Protein AF-A0A0V8S022-F1 (afdb_monomer_lite)

Foldseek 3Di:
DPPPDDPQRLLLVLLVVLLVVCVVAWAADPNWIWGQDPVVRDTDTDDLLPPVLVVSLVVLVVQLVVCVVVPVVVSNVSSVVSNDSVCCSPRRVVSNNVVRHVD

Secondary structure (DSSP, 8-state):
------HHHHHHHHHHHHHHHTTTTEEEETTEEEEEETTTTEEEEE-IIIIIHHHHHHHHHHHHHHHHHTT-HHHHHHHHGGGSHHHIIIIIHHHHHHHHHH-

Radius of gyration: 14.14 Å; chains: 1; bounding box: 33×25×49 Å

Organism: NCBI:txid1660

Structure (mmCIF, N/CA/C/O backbone):
data_AF-A0A0V8S022-F1
#
_entry.id   AF-A0A0V8S022-F1
#
loop_
_atom_site.group_PDB
_atom_site.id
_atom_site.type_symbol
_atom_site.label_atom_id
_atom_site.label_alt_id
_atom_site.label_comp_id
_atom_site.label_asym_id
_atom_site.label_entity_id
_atom_site.label_seq_id
_atom_site.pdbx_PDB_ins_code
_atom_site.Cartn_x
_atom_site.Cartn_y
_atom_site.Cartn_z
_atom_site.occupancy
_atom_site.B_iso_or_equiv
_atom_site.auth_seq_id
_atom_site.auth_comp_id
_atom_site.auth_asym_id
_atom_site.auth_atom_id
_atom_site.pdbx_PDB_model_num
ATOM 1 N N . MET A 1 1 ? -11.486 -8.827 26.468 1.00 37.84 1 MET A N 1
ATOM 2 C CA . MET A 1 1 ? -10.035 -8.868 26.202 1.00 37.84 1 MET A CA 1
ATOM 3 C C . MET A 1 1 ? -9.838 -8.319 24.809 1.00 37.84 1 MET A C 1
ATOM 5 O O . MET A 1 1 ? -10.253 -8.954 23.854 1.00 37.84 1 MET A O 1
ATOM 9 N N . THR A 1 2 ? -9.362 -7.084 24.706 1.00 48.06 2 THR A N 1
ATOM 10 C CA . THR A 1 2 ? -9.076 -6.441 23.423 1.00 48.06 2 THR A CA 1
ATOM 11 C C . THR A 1 2 ? -7.791 -7.073 22.910 1.00 48.06 2 THR A C 1
ATOM 13 O O . THR A 1 2 ? -6.729 -6.800 23.472 1.00 48.06 2 THR A O 1
ATOM 16 N N . ASP A 1 3 ? -7.885 -7.975 21.931 1.00 52.59 3 ASP A N 1
ATOM 17 C CA . ASP A 1 3 ? -6.711 -8.598 21.313 1.00 52.59 3 ASP A CA 1
ATOM 18 C C . ASP A 1 3 ? -5.873 -7.494 20.673 1.00 52.59 3 ASP A C 1
ATOM 20 O O . ASP A 1 3 ? -6.143 -6.983 19.584 1.00 52.59 3 ASP A O 1
ATOM 24 N N . THR A 1 4 ? -4.890 -7.023 21.430 1.00 67.31 4 THR A N 1
ATOM 25 C CA . THR A 1 4 ? -4.047 -5.925 21.001 1.00 67.31 4 THR A CA 1
ATOM 26 C C . THR A 1 4 ? -2.959 -6.564 20.167 1.00 67.31 4 THR A C 1
ATOM 28 O O . THR A 1 4 ? -1.917 -6.926 20.705 1.00 67.31 4 THR A O 1
ATOM 31 N N . LEU A 1 5 ? -3.222 -6.732 18.863 1.00 78.69 5 LEU A N 1
ATOM 32 C CA . LEU A 1 5 ? -2.213 -7.215 17.918 1.00 78.69 5 LEU A CA 1
ATOM 33 C C . LEU A 1 5 ? -0.899 -6.487 18.193 1.00 78.69 5 LEU A C 1
ATOM 35 O O . LEU A 1 5 ? -0.868 -5.245 18.225 1.00 78.69 5 LEU A O 1
ATOM 39 N N . THR A 1 6 ? 0.173 -7.250 18.376 1.00 88.56 6 THR A N 1
ATOM 40 C CA . THR A 1 6 ? 1.520 -6.704 18.478 1.00 88.56 6 THR A CA 1
ATOM 41 C C . THR A 1 6 ? 1.842 -5.923 17.207 1.00 88.56 6 THR A C 1
ATOM 43 O O . THR A 1 6 ? 1.293 -6.167 16.130 1.00 88.56 6 THR A O 1
ATOM 46 N N . LEU A 1 7 ? 2.776 -4.975 17.295 1.00 86.75 7 LEU A N 1
ATOM 47 C CA . LEU A 1 7 ? 3.198 -4.195 16.129 1.00 86.75 7 LEU A CA 1
ATOM 48 C C . LEU A 1 7 ? 3.642 -5.091 14.959 1.00 86.75 7 LEU A C 1
ATOM 50 O O . LEU A 1 7 ? 3.371 -4.785 13.802 1.00 86.75 7 LEU A O 1
ATOM 54 N N . LYS A 1 8 ? 4.284 -6.221 15.270 1.00 90.00 8 LYS A N 1
ATOM 55 C CA . LYS A 1 8 ? 4.715 -7.199 14.274 1.00 90.00 8 LYS A CA 1
ATOM 56 C C . LYS A 1 8 ? 3.526 -7.841 13.555 1.00 90.00 8 LYS A C 1
ATOM 58 O O . LYS A 1 8 ? 3.550 -7.899 12.330 1.00 90.00 8 LYS A O 1
ATOM 63 N N . GLU A 1 9 ? 2.511 -8.286 14.292 1.00 92.06 9 GLU A N 1
ATOM 64 C CA . GLU A 1 9 ? 1.313 -8.911 13.714 1.00 92.06 9 GLU A CA 1
ATOM 65 C C . GLU A 1 9 ? 0.504 -7.909 12.882 1.00 92.06 9 GLU A C 1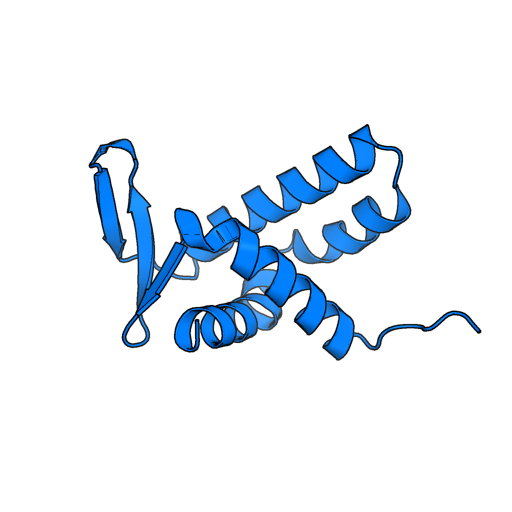
ATOM 67 O O . GLU A 1 9 ? 0.020 -8.249 11.805 1.00 92.06 9 GLU A O 1
ATOM 72 N N . ARG A 1 10 ? 0.433 -6.643 13.317 1.00 90.75 10 ARG A N 1
ATOM 73 C CA . ARG A 1 10 ? -0.189 -5.564 12.529 1.00 90.75 10 ARG A CA 1
ATOM 74 C C . ARG A 1 10 ? 0.535 -5.326 11.208 1.00 90.75 10 ARG A C 1
ATOM 76 O O . ARG A 1 10 ? -0.120 -5.225 10.175 1.00 90.75 10 ARG A O 1
ATOM 83 N N . ASP A 1 11 ? 1.866 -5.249 11.230 1.00 93.19 11 ASP A N 1
ATOM 84 C CA . ASP A 1 11 ? 2.663 -5.082 10.010 1.00 93.19 11 ASP A CA 1
ATOM 85 C C . ASP A 1 11 ? 2.481 -6.279 9.053 1.00 93.19 11 ASP A C 1
ATOM 87 O O . ASP A 1 11 ? 2.483 -6.113 7.833 1.00 93.19 11 ASP A O 1
ATOM 91 N N . GLU A 1 12 ? 2.360 -7.499 9.587 1.00 93.81 12 GLU A N 1
ATOM 92 C CA . GLU A 1 12 ? 2.146 -8.721 8.799 1.00 93.81 12 GLU A CA 1
ATOM 93 C C . GLU A 1 12 ? 0.751 -8.763 8.166 1.00 93.81 12 GLU A C 1
ATOM 95 O O . GLU A 1 12 ? 0.630 -9.054 6.970 1.00 93.81 12 GLU A O 1
ATOM 100 N N . ALA A 1 13 ? -0.285 -8.398 8.923 1.00 94.06 13 ALA A N 1
ATOM 101 C CA . ALA A 1 13 ? -1.644 -8.264 8.410 1.00 94.06 13 ALA A CA 1
ATOM 102 C C . ALA A 1 13 ? -1.726 -7.180 7.322 1.00 94.06 13 ALA A C 1
ATOM 104 O O . ALA A 1 13 ? -2.219 -7.439 6.223 1.00 94.06 13 ALA A O 1
ATOM 105 N N . ALA A 1 14 ? -1.156 -5.998 7.579 1.00 94.50 14 ALA A N 1
ATOM 106 C CA . ALA A 1 14 ? -1.127 -4.895 6.620 1.00 94.50 14 ALA A CA 1
ATOM 107 C C . ALA A 1 14 ? -0.392 -5.279 5.327 1.00 94.50 14 ALA A C 1
ATOM 109 O O . ALA A 1 14 ? -0.898 -5.050 4.228 1.00 94.50 14 ALA A O 1
ATOM 110 N N . ALA A 1 15 ? 0.776 -5.923 5.439 1.00 95.50 15 ALA A N 1
ATOM 111 C CA . ALA A 1 15 ? 1.521 -6.399 4.278 1.00 95.50 15 ALA A CA 1
ATOM 112 C C . ALA A 1 15 ? 0.741 -7.443 3.465 1.00 95.50 15 ALA A C 1
ATOM 114 O O . ALA A 1 15 ? 0.847 -7.451 2.241 1.00 95.50 15 ALA A O 1
ATOM 115 N N . SER A 1 16 ? -0.044 -8.300 4.122 1.00 95.62 16 SER A N 1
ATOM 116 C CA . SER A 1 16 ? -0.879 -9.308 3.455 1.00 95.62 16 SER A CA 1
ATOM 117 C C . SER A 1 16 ? -2.019 -8.675 2.662 1.00 95.62 16 SER A C 1
ATOM 119 O O . SER A 1 16 ? -2.198 -9.007 1.490 1.00 95.62 16 SER A O 1
ATOM 121 N N . ILE A 1 17 ? -2.726 -7.711 3.259 1.00 95.62 17 ILE A N 1
ATOM 122 C CA . ILE A 1 17 ? -3.790 -6.950 2.586 1.00 95.62 17 ILE A CA 1
ATOM 123 C C . ILE A 1 17 ? -3.224 -6.217 1.366 1.00 95.62 17 ILE A C 1
ATOM 125 O O . ILE A 1 17 ? -3.726 -6.376 0.252 1.00 95.62 17 ILE A O 1
ATOM 129 N N . LEU A 1 18 ? -2.130 -5.473 1.553 1.00 96.12 18 LEU A N 1
ATOM 130 C CA . LEU A 1 18 ? -1.495 -4.714 0.477 1.00 96.12 18 LEU A CA 1
ATOM 131 C C . LEU A 1 18 ? -0.965 -5.625 -0.632 1.00 96.12 18 LEU A C 1
ATOM 133 O O . LEU A 1 18 ? -1.171 -5.337 -1.803 1.00 96.12 18 LEU A O 1
ATOM 137 N N . ALA A 1 19 ? -0.326 -6.751 -0.303 1.00 94.94 19 ALA A N 1
ATOM 138 C CA . ALA A 1 19 ? 0.158 -7.690 -1.314 1.00 94.94 19 ALA A CA 1
ATOM 139 C C . ALA A 1 19 ? -0.977 -8.278 -2.169 1.00 94.94 19 ALA A C 1
ATOM 141 O O . ALA A 1 19 ? -0.770 -8.532 -3.354 1.00 94.94 19 ALA A O 1
ATOM 142 N N . GLY A 1 20 ? -2.161 -8.489 -1.584 1.00 94.12 20 GLY A N 1
ATOM 143 C CA . GLY A 1 20 ? -3.349 -8.917 -2.320 1.00 94.12 20 GLY A CA 1
ATOM 144 C C . GLY A 1 20 ? -3.799 -7.872 -3.338 1.00 94.12 20 GLY A C 1
ATOM 145 O O . GLY A 1 20 ? -3.958 -8.193 -4.514 1.00 94.12 20 GLY A O 1
ATOM 146 N N . ARG A 1 21 ? -3.935 -6.615 -2.904 1.00 94.00 21 ARG A N 1
ATOM 147 C CA . ARG A 1 21 ? -4.387 -5.513 -3.767 1.00 94.00 21 ARG A CA 1
ATOM 148 C C . ARG A 1 21 ? -3.383 -5.145 -4.853 1.00 94.00 21 ARG A C 1
ATOM 150 O O . ARG A 1 21 ? -3.747 -4.954 -6.004 1.00 94.00 21 ARG A O 1
ATOM 157 N N . LEU A 1 22 ? -2.100 -5.143 -4.507 1.00 93.50 22 LEU A N 1
ATOM 158 C CA . LEU A 1 22 ? -1.025 -4.757 -5.414 1.00 93.50 22 LEU A CA 1
ATOM 159 C C . LEU A 1 22 ? -0.695 -5.824 -6.464 1.00 93.50 22 LEU A C 1
ATOM 161 O O . LEU A 1 22 ? 0.095 -5.543 -7.355 1.00 93.50 22 LEU A O 1
ATOM 165 N N . ARG A 1 23 ? -1.246 -7.042 -6.391 1.00 87.88 23 ARG A N 1
ATOM 166 C CA . ARG A 1 23 ? -0.851 -8.159 -7.270 1.00 87.88 23 ARG A CA 1
ATOM 167 C C . ARG A 1 23 ? -1.076 -7.876 -8.766 1.00 87.88 23 ARG A C 1
ATOM 169 O O . ARG A 1 23 ? -0.360 -8.447 -9.587 1.00 87.88 23 ARG A O 1
ATOM 176 N N . GLY A 1 24 ? -2.039 -7.017 -9.108 1.00 87.94 24 GLY A N 1
ATOM 177 C CA . GLY A 1 24 ? -2.295 -6.578 -10.486 1.00 87.94 24 GLY A CA 1
ATOM 178 C C . GLY A 1 24 ? -1.266 -5.573 -11.008 1.00 87.94 24 GLY A C 1
ATOM 179 O O . GLY A 1 24 ? -0.837 -5.678 -12.152 1.00 87.94 24 GLY A O 1
ATOM 180 N N . ASP A 1 25 ? -0.787 -4.681 -10.138 1.00 91.44 25 ASP A N 1
ATOM 181 C CA . ASP A 1 25 ? -0.006 -3.505 -10.548 1.00 91.44 25 ASP A CA 1
ATOM 182 C C . ASP A 1 25 ? 1.465 -3.581 -10.144 1.00 91.44 25 ASP A C 1
ATOM 184 O O . ASP A 1 25 ? 2.305 -2.820 -10.622 1.00 91.44 25 ASP A O 1
ATOM 188 N N . VAL A 1 26 ? 1.798 -4.480 -9.222 1.00 92.94 26 VAL A N 1
ATOM 189 C CA . VAL A 1 26 ? 3.122 -4.624 -8.629 1.00 92.94 26 VAL A CA 1
ATOM 190 C C . VAL A 1 26 ? 3.510 -6.090 -8.597 1.00 92.94 26 VAL A C 1
ATOM 192 O O . VAL A 1 26 ? 2.812 -6.952 -8.063 1.00 92.94 26 VAL A O 1
ATOM 195 N N . ARG A 1 27 ? 4.709 -6.374 -9.097 1.00 93.38 27 ARG A N 1
ATOM 196 C CA . ARG A 1 27 ? 5.281 -7.716 -9.110 1.00 93.38 27 ARG A CA 1
ATOM 197 C C . ARG A 1 27 ? 6.677 -7.720 -8.514 1.00 93.38 27 ARG A C 1
ATOM 199 O O . ARG A 1 27 ? 7.472 -6.809 -8.734 1.00 93.38 27 ARG A O 1
ATOM 206 N N . PHE A 1 28 ? 7.017 -8.799 -7.816 1.00 92.81 28 PHE A N 1
ATOM 207 C CA . PHE A 1 28 ? 8.371 -9.043 -7.332 1.00 92.81 28 PHE A CA 1
ATOM 208 C C . PHE A 1 28 ? 8.921 -10.353 -7.908 1.00 92.81 28 PHE A C 1
ATOM 210 O O . PHE A 1 28 ? 8.449 -11.434 -7.574 1.00 92.81 28 PHE A O 1
ATOM 217 N N . LYS A 1 29 ? 9.929 -10.278 -8.785 1.00 90.38 29 LYS A N 1
ATOM 218 C CA . LYS A 1 29 ? 10.515 -11.446 -9.470 1.00 90.38 29 LYS A CA 1
ATOM 219 C C . LYS A 1 29 ? 12.036 -11.383 -9.443 1.00 90.38 29 LYS A C 1
ATOM 221 O O . LYS A 1 29 ? 12.621 -10.350 -9.750 1.00 90.38 29 LYS A O 1
ATOM 226 N N . GLY A 1 30 ? 12.696 -12.490 -9.090 1.00 87.62 30 GLY A N 1
ATOM 227 C CA . GLY A 1 30 ? 14.162 -12.586 -9.153 1.00 87.62 30 GLY A CA 1
ATOM 228 C C . GLY A 1 30 ? 14.888 -11.504 -8.342 1.00 87.62 30 GLY A C 1
ATOM 229 O O . GLY A 1 30 ? 15.933 -11.019 -8.761 1.00 87.62 30 GLY A O 1
ATOM 230 N N . ARG A 1 31 ? 14.310 -11.097 -7.200 1.00 88.88 31 ARG A N 1
ATOM 231 C CA . ARG A 1 31 ? 14.771 -9.989 -6.336 1.00 88.88 31 ARG A CA 1
ATOM 232 C C . ARG A 1 31 ? 14.595 -8.578 -6.916 1.00 88.88 31 ARG A C 1
ATOM 234 O O . ARG A 1 31 ? 15.187 -7.631 -6.406 1.00 88.88 31 ARG A O 1
ATOM 241 N N . ARG A 1 32 ? 13.797 -8.423 -7.972 1.00 92.75 32 ARG A N 1
ATOM 242 C CA . ARG A 1 32 ? 13.514 -7.138 -8.617 1.00 92.75 32 ARG A CA 1
ATOM 243 C C . ARG A 1 32 ? 12.029 -6.826 -8.542 1.00 92.75 32 ARG A C 1
ATOM 245 O O . ARG A 1 32 ? 11.195 -7.720 -8.672 1.00 92.75 32 ARG A O 1
ATOM 252 N N . TRP A 1 33 ? 11.732 -5.550 -8.349 1.00 94.44 33 TRP A N 1
ATOM 253 C CA . TRP A 1 33 ? 10.380 -5.025 -8.408 1.00 94.44 33 TRP A CA 1
ATOM 254 C C . TRP A 1 33 ? 10.035 -4.600 -9.824 1.00 94.44 33 TRP A C 1
ATOM 256 O O . TRP A 1 33 ? 10.886 -4.085 -10.556 1.00 94.44 33 TRP A O 1
ATOM 266 N N . TYR A 1 34 ? 8.776 -4.802 -10.170 1.00 94.50 34 TYR A N 1
ATOM 267 C CA . TYR A 1 34 ? 8.183 -4.373 -11.415 1.00 94.50 34 TYR A CA 1
ATOM 268 C C . TYR A 1 34 ? 6.846 -3.707 -11.120 1.00 94.50 34 TYR A C 1
ATOM 270 O O . TYR A 1 34 ? 6.127 -4.156 -10.227 1.00 94.50 34 TYR A O 1
ATOM 278 N N . LEU A 1 35 ? 6.540 -2.655 -11.865 1.00 94.75 35 LEU A N 1
ATOM 279 C CA . LEU A 1 35 ? 5.229 -2.028 -11.892 1.00 94.75 35 LEU A CA 1
ATOM 280 C C . LEU A 1 35 ? 4.592 -2.290 -13.248 1.00 94.75 35 LEU A C 1
ATOM 282 O O . LEU A 1 35 ? 5.292 -2.358 -14.261 1.00 94.75 35 LEU A O 1
ATOM 286 N N . TRP A 1 36 ? 3.286 -2.477 -13.251 1.00 94.19 36 TRP A N 1
ATOM 287 C CA . TRP A 1 36 ? 2.516 -2.518 -14.473 1.00 94.19 36 TRP A CA 1
ATOM 288 C C . TRP A 1 36 ? 2.421 -1.102 -15.048 1.00 94.19 36 TRP A C 1
ATOM 290 O O . TRP A 1 36 ? 2.134 -0.150 -14.324 1.00 94.19 36 TRP A O 1
ATOM 300 N N . ASN A 1 37 ? 2.742 -0.954 -16.331 1.00 91.44 37 ASN A N 1
ATOM 301 C CA . ASN A 1 37 ? 2.569 0.283 -17.078 1.00 91.44 37 ASN A CA 1
ATOM 302 C C . ASN A 1 37 ? 1.367 0.099 -18.008 1.00 91.44 37 ASN A C 1
ATOM 304 O O . ASN A 1 37 ? 1.484 -0.578 -19.030 1.00 91.44 37 ASN A O 1
ATOM 308 N N . ASP A 1 38 ? 0.234 0.708 -17.657 1.00 89.94 38 ASP A N 1
ATOM 309 C CA . ASP A 1 38 ? -0.997 0.629 -18.450 1.00 89.94 38 ASP A CA 1
ATOM 310 C C . ASP A 1 38 ? -0.856 1.259 -19.838 1.00 89.94 38 ASP A C 1
ATOM 312 O O . ASP A 1 38 ? -1.413 0.746 -20.806 1.00 89.94 38 ASP A O 1
ATOM 316 N N . ALA A 1 39 ? -0.071 2.334 -19.967 1.00 91.88 39 ALA A N 1
ATOM 317 C CA . ALA A 1 39 ? 0.125 3.020 -21.244 1.00 91.88 39 ALA A CA 1
ATOM 318 C C . ALA A 1 39 ? 0.883 2.149 -22.257 1.00 91.88 39 ALA A C 1
ATOM 320 O O . ALA A 1 39 ? 0.654 2.246 -23.460 1.00 91.88 39 ALA A O 1
ATOM 321 N N . GLU A 1 40 ? 1.777 1.290 -21.768 1.00 92.00 40 GLU A N 1
ATOM 322 C CA . GLU A 1 40 ? 2.615 0.423 -22.600 1.00 92.00 40 GLU A CA 1
ATOM 323 C C . GLU A 1 40 ? 2.227 -1.061 -22.517 1.00 92.00 40 GLU A C 1
ATOM 325 O O . GLU A 1 40 ? 2.882 -1.906 -23.131 1.00 92.00 40 GLU A O 1
ATOM 330 N N . ASN A 1 41 ? 1.169 -1.383 -21.763 1.00 93.75 41 ASN A N 1
ATOM 331 C CA . ASN A 1 41 ? 0.640 -2.730 -21.544 1.00 93.75 41 ASN A CA 1
ATOM 332 C C . ASN A 1 41 ? 1.730 -3.757 -21.171 1.00 93.75 41 ASN A C 1
ATOM 334 O O . ASN A 1 41 ? 1.781 -4.873 -21.703 1.00 93.75 41 ASN A O 1
ATOM 338 N N . ARG A 1 42 ? 2.672 -3.361 -20.303 1.00 93.50 42 ARG A N 1
ATOM 339 C CA . ARG A 1 42 ? 3.831 -4.192 -19.946 1.00 93.50 42 ARG A CA 1
ATOM 340 C C . ARG A 1 42 ? 4.331 -3.950 -18.529 1.00 93.50 42 ARG A C 1
ATOM 342 O O . ARG A 1 42 ? 4.118 -2.906 -17.926 1.00 93.50 42 ARG A O 1
ATOM 349 N N . TRP A 1 43 ? 5.095 -4.919 -18.030 1.00 94.25 43 TRP A N 1
ATOM 350 C CA . TRP A 1 43 ? 5.825 -4.796 -16.770 1.00 94.25 43 TRP A CA 1
ATOM 351 C C . TRP A 1 43 ? 7.123 -4.015 -16.951 1.00 94.25 43 TRP A C 1
ATOM 353 O O . TRP A 1 43 ? 7.990 -4.409 -17.733 1.00 94.25 43 TRP A O 1
ATOM 363 N N . GLU A 1 44 ? 7.316 -2.990 -16.131 1.00 94.31 44 GLU A N 1
ATOM 364 C CA . GLU A 1 44 ? 8.527 -2.180 -16.111 1.00 94.31 44 GLU A CA 1
ATOM 365 C C . GLU A 1 44 ? 9.266 -2.316 -14.797 1.00 94.31 44 GLU A C 1
ATOM 367 O O . GLU A 1 44 ? 8.678 -2.375 -13.720 1.00 94.31 44 GLU A O 1
ATOM 372 N N . ARG A 1 45 ? 10.594 -2.375 -14.874 1.00 93.50 45 ARG A N 1
ATOM 373 C CA . ARG A 1 45 ? 11.420 -2.476 -13.676 1.00 93.50 45 ARG A CA 1
ATOM 374 C C . ARG A 1 45 ? 11.276 -1.200 -12.851 1.00 93.50 45 ARG A C 1
ATOM 376 O O . ARG A 1 45 ? 11.575 -0.112 -13.330 1.00 93.50 45 ARG A O 1
ATOM 383 N N . ALA A 1 46 ? 10.945 -1.362 -11.576 1.00 91.50 46 ALA A N 1
ATOM 384 C CA . ALA A 1 46 ? 10.785 -0.260 -10.645 1.00 91.50 46 ALA A CA 1
ATOM 385 C C . ALA A 1 46 ? 11.846 -0.282 -9.543 1.00 91.50 46 ALA A C 1
ATOM 387 O O . ALA A 1 46 ? 12.334 -1.333 -9.113 1.00 91.50 46 ALA A O 1
ATOM 388 N N . THR A 1 47 ? 12.194 0.907 -9.059 1.00 89.00 47 THR A N 1
ATOM 389 C CA . THR A 1 47 ? 12.978 1.068 -7.835 1.00 89.00 47 THR A CA 1
ATOM 390 C C . THR A 1 47 ? 12.040 1.165 -6.638 1.00 89.00 47 THR A C 1
ATOM 392 O O . THR A 1 47 ? 10.963 1.761 -6.726 1.00 89.00 47 THR A O 1
ATOM 395 N N . VAL A 1 48 ? 12.463 0.598 -5.504 1.00 83.56 48 VAL A N 1
ATOM 396 C CA . VAL A 1 48 ? 11.683 0.644 -4.258 1.00 83.56 48 VAL A CA 1
ATOM 397 C C . VAL A 1 48 ? 11.414 2.089 -3.850 1.00 83.56 48 VAL A C 1
ATOM 399 O O . VAL A 1 48 ? 10.261 2.484 -3.727 1.00 83.56 48 VAL A O 1
ATOM 402 N N . ALA A 1 49 ? 12.481 2.887 -3.743 1.00 75.44 49 ALA A N 1
ATOM 403 C CA . ALA A 1 49 ? 12.449 4.235 -3.181 1.00 75.44 49 ALA A CA 1
ATOM 404 C C . ALA A 1 49 ? 11.521 5.219 -3.914 1.00 75.44 49 ALA A C 1
ATOM 406 O O . ALA A 1 49 ? 11.097 6.204 -3.316 1.00 75.44 49 ALA A O 1
ATOM 407 N N . ARG A 1 50 ? 11.226 4.983 -5.200 1.00 78.44 50 ARG A N 1
ATOM 408 C CA . ARG A 1 50 ? 10.434 5.913 -6.014 1.00 78.44 50 ARG A CA 1
ATOM 409 C C . ARG A 1 50 ? 9.122 5.309 -6.493 1.00 78.44 50 ARG A C 1
ATOM 411 O O . ARG A 1 50 ? 8.079 5.898 -6.245 1.00 78.44 50 ARG A O 1
ATOM 418 N N . GLY A 1 51 ? 9.173 4.168 -7.178 1.00 86.62 51 GLY A N 1
ATOM 419 C CA . GLY A 1 51 ? 7.987 3.580 -7.805 1.00 86.62 51 GLY A CA 1
ATOM 420 C C . GLY A 1 51 ? 7.147 2.777 -6.819 1.00 86.62 51 GLY A C 1
ATOM 421 O O . GLY A 1 51 ? 5.976 3.070 -6.605 1.00 86.62 51 GLY A O 1
ATOM 422 N N . VAL A 1 52 ? 7.760 1.776 -6.187 1.00 89.88 52 VAL A N 1
ATOM 423 C CA . VAL A 1 52 ? 7.028 0.797 -5.365 1.00 89.88 52 VAL A CA 1
ATOM 424 C C . VAL A 1 52 ? 6.455 1.444 -4.109 1.00 89.88 52 VAL A C 1
ATOM 426 O O . VAL A 1 52 ? 5.274 1.278 -3.828 1.00 89.88 52 VAL A O 1
ATOM 429 N N . THR A 1 53 ? 7.261 2.223 -3.380 1.00 92.00 53 THR A N 1
ATOM 430 C CA . THR A 1 53 ? 6.792 2.938 -2.184 1.00 92.00 53 THR A CA 1
ATOM 431 C C . THR A 1 53 ? 5.635 3.877 -2.516 1.00 92.00 53 THR A C 1
ATOM 433 O O . THR A 1 53 ? 4.685 3.957 -1.747 1.00 92.00 5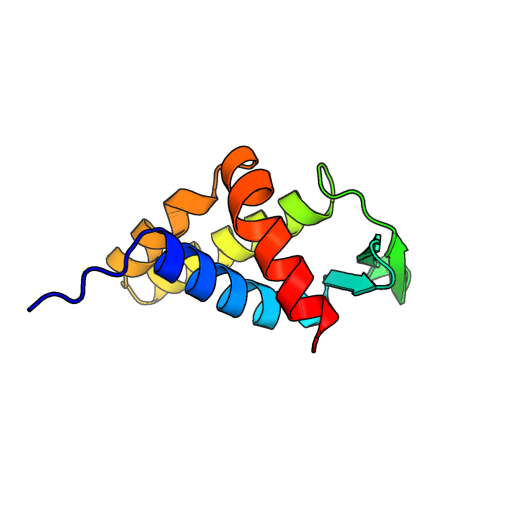3 THR A O 1
ATOM 436 N N . ARG A 1 54 ? 5.685 4.563 -3.667 1.00 90.56 54 ARG A N 1
ATOM 437 C CA . ARG A 1 54 ? 4.602 5.448 -4.099 1.00 90.56 54 ARG A CA 1
ATOM 438 C C . ARG A 1 54 ? 3.307 4.673 -4.346 1.00 90.56 54 ARG A C 1
ATOM 440 O O . ARG A 1 54 ? 2.298 5.049 -3.766 1.00 90.56 54 ARG A O 1
ATOM 447 N N . ARG A 1 55 ? 3.350 3.584 -5.123 1.00 93.31 55 ARG A N 1
ATOM 448 C CA . ARG A 1 55 ? 2.154 2.771 -5.400 1.00 93.31 55 ARG A CA 1
ATOM 449 C C . ARG A 1 55 ? 1.562 2.168 -4.120 1.00 93.31 55 ARG A C 1
ATOM 451 O O . ARG A 1 55 ? 0.350 2.151 -3.963 1.00 93.31 55 ARG A O 1
ATOM 458 N N . ILE A 1 56 ? 2.406 1.731 -3.178 1.00 94.31 56 ILE A N 1
ATOM 459 C CA . ILE A 1 56 ? 1.949 1.256 -1.859 1.00 94.31 56 ILE A CA 1
ATOM 460 C C . ILE A 1 56 ? 1.220 2.369 -1.092 1.00 94.31 56 ILE A C 1
ATOM 462 O O . ILE A 1 56 ? 0.180 2.110 -0.498 1.00 94.31 56 ILE A O 1
ATOM 466 N N . ILE A 1 57 ? 1.749 3.597 -1.090 1.00 94.56 57 ILE A N 1
ATOM 467 C CA . ILE A 1 57 ? 1.112 4.729 -0.400 1.00 94.56 57 ILE A CA 1
ATOM 468 C C . ILE A 1 57 ? -0.222 5.096 -1.041 1.00 94.56 57 ILE A C 1
ATOM 470 O O . ILE A 1 57 ? -1.170 5.357 -0.310 1.00 94.56 57 ILE A O 1
ATOM 474 N N . GLU A 1 58 ? -0.304 5.096 -2.371 1.00 94.62 58 GLU A N 1
ATOM 475 C CA . GLU A 1 58 ? -1.565 5.321 -3.090 1.00 94.62 58 GLU A CA 1
ATOM 476 C C . GLU A 1 58 ? -2.618 4.288 -2.654 1.00 94.62 58 GLU A C 1
ATOM 478 O O . GLU A 1 58 ? -3.718 4.660 -2.262 1.00 94.62 58 GLU A O 1
ATOM 483 N N . GLU A 1 59 ? -2.246 3.008 -2.558 1.00 96.00 59 GLU A N 1
ATOM 484 C CA . GLU A 1 59 ? -3.160 1.966 -2.075 1.00 96.00 59 GLU A CA 1
ATOM 485 C C . GLU A 1 59 ? -3.574 2.151 -0.601 1.00 96.00 59 GLU A C 1
ATOM 487 O O . GLU A 1 59 ? -4.715 1.891 -0.220 1.00 96.00 59 GLU A O 1
ATOM 492 N N . ILE A 1 60 ? -2.665 2.632 0.254 1.00 96.00 60 ILE A N 1
ATOM 493 C CA . ILE A 1 60 ? -2.980 2.964 1.654 1.0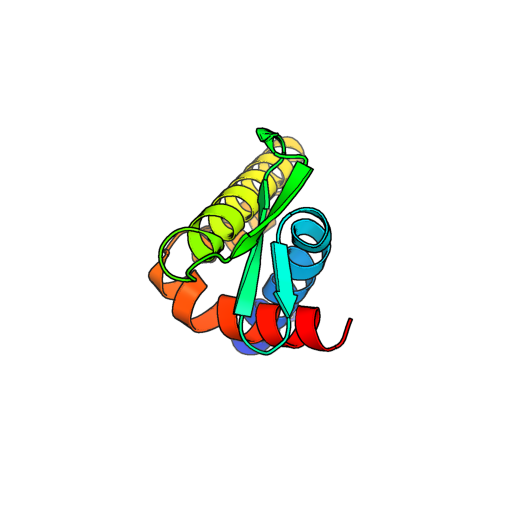0 96.00 60 ILE A CA 1
ATOM 494 C C . ILE A 1 60 ? -3.956 4.144 1.726 1.00 96.00 60 ILE A C 1
ATOM 496 O O . ILE A 1 60 ? -4.861 4.140 2.560 1.00 96.00 60 ILE A O 1
ATOM 500 N N . GLN A 1 61 ? -3.797 5.150 0.866 1.00 96.88 61 GLN A N 1
ATOM 501 C CA . GLN A 1 61 ? -4.731 6.272 0.785 1.00 96.88 61 GLN A CA 1
ATOM 502 C C . GLN A 1 61 ? -6.121 5.794 0.357 1.00 96.88 61 GLN A C 1
ATOM 504 O O . GLN A 1 61 ? -7.104 6.174 0.993 1.00 96.88 61 GLN A O 1
ATOM 509 N N . ASP A 1 62 ? -6.202 4.901 -0.630 1.00 96.56 62 ASP A N 1
ATOM 510 C CA . ASP A 1 62 ? -7.465 4.305 -1.074 1.00 96.56 62 ASP A CA 1
ATOM 511 C C . ASP A 1 62 ? -8.144 3.498 0.043 1.00 96.56 62 ASP A C 1
ATOM 513 O O . ASP A 1 62 ? -9.353 3.615 0.249 1.00 96.56 62 ASP A O 1
ATOM 517 N N . LEU A 1 63 ? -7.374 2.735 0.827 1.00 96.50 63 LEU A N 1
ATOM 518 C CA . LEU A 1 63 ? -7.861 2.028 2.019 1.00 96.50 63 LEU A CA 1
ATOM 519 C C . LEU A 1 63 ? -8.439 2.983 3.073 1.00 96.50 63 LEU A C 1
ATOM 521 O O . LEU A 1 63 ? -9.527 2.737 3.596 1.00 96.50 63 LEU A O 1
ATOM 525 N N . ILE A 1 64 ? -7.745 4.088 3.363 1.00 97.44 64 ILE A N 1
ATOM 526 C CA . ILE A 1 64 ? -8.226 5.116 4.299 1.00 97.44 64 ILE A CA 1
ATOM 527 C C . ILE A 1 64 ? -9.535 5.723 3.792 1.00 97.44 64 ILE A C 1
ATOM 529 O O . ILE A 1 64 ? -10.495 5.840 4.552 1.00 97.44 64 ILE A O 1
ATOM 533 N N . ILE A 1 65 ? -9.586 6.089 2.510 1.00 97.56 65 ILE A N 1
ATOM 534 C CA . ILE A 1 65 ? -10.768 6.685 1.883 1.00 97.56 65 ILE A CA 1
ATOM 535 C C . ILE A 1 65 ? -11.958 5.723 1.972 1.00 97.56 65 ILE A C 1
ATOM 537 O O . ILE A 1 65 ? -13.033 6.121 2.421 1.00 97.56 65 ILE A O 1
ATOM 541 N N . GLN A 1 66 ? -11.769 4.451 1.612 1.00 96.88 66 GLN A N 1
ATOM 542 C CA . GLN A 1 66 ? -12.810 3.422 1.704 1.00 96.88 66 GLN A CA 1
ATOM 543 C C . GLN A 1 66 ? -13.318 3.247 3.140 1.00 96.88 66 GLN A C 1
ATOM 545 O O . GLN A 1 66 ? -14.531 3.239 3.356 1.00 96.88 66 GLN A O 1
ATOM 550 N N . ALA A 1 67 ? -12.414 3.177 4.121 1.00 97.00 67 ALA A N 1
ATOM 551 C CA . ALA A 1 67 ? -12.769 3.065 5.533 1.00 97.00 67 ALA A CA 1
ATOM 552 C C . ALA A 1 67 ? -13.576 4.285 6.023 1.00 97.00 67 ALA A C 1
ATOM 554 O O . ALA A 1 67 ? -14.581 4.130 6.717 1.00 97.00 67 ALA A O 1
ATOM 555 N N . VAL A 1 68 ? -13.207 5.500 5.600 1.00 97.50 68 VAL A N 1
ATOM 556 C CA . VAL A 1 68 ? -13.967 6.725 5.904 1.00 97.50 68 VAL A CA 1
ATOM 557 C C . VAL A 1 68 ? -15.356 6.702 5.265 1.00 97.50 68 VAL A C 1
ATOM 559 O O . VAL A 1 68 ? -16.328 7.048 5.939 1.00 97.50 68 VAL A O 1
ATOM 562 N N . PHE A 1 69 ? -15.481 6.265 4.006 1.00 97.75 69 PHE A N 1
ATOM 563 C CA . PHE A 1 69 ? -16.776 6.162 3.323 1.00 97.75 69 PHE A CA 1
ATOM 564 C C . PHE A 1 69 ? -17.759 5.247 4.062 1.00 97.75 69 PHE A C 1
ATOM 566 O O . PHE A 1 69 ? -18.944 5.567 4.150 1.00 97.75 69 PHE A O 1
ATOM 573 N N . VAL A 1 70 ? -17.273 4.149 4.646 1.00 97.62 70 VAL A N 1
ATOM 574 C CA . VAL A 1 70 ? -18.092 3.227 5.454 1.00 97.62 70 VAL A CA 1
ATOM 575 C C . VAL A 1 70 ? -18.168 3.614 6.937 1.00 97.62 70 VAL A C 1
ATOM 577 O O . VAL A 1 70 ? -18.710 2.859 7.740 1.00 97.62 70 VAL A O 1
ATOM 580 N N . LYS A 1 71 ? -17.657 4.797 7.312 1.00 97.38 71 LYS A N 1
ATOM 581 C CA . LYS A 1 71 ? -17.602 5.325 8.689 1.00 97.38 71 LYS A CA 1
ATOM 582 C C . LYS A 1 71 ? -16.802 4.451 9.671 1.00 97.38 71 LYS A C 1
ATOM 584 O O . LYS A 1 71 ? -16.991 4.559 10.881 1.00 97.38 71 LYS A O 1
ATOM 589 N N . ASN A 1 72 ? -15.879 3.624 9.175 1.00 97.25 72 ASN A N 1
ATOM 590 C CA . ASN A 1 72 ? -14.937 2.865 9.997 1.00 97.25 72 ASN A CA 1
ATOM 591 C C . ASN A 1 72 ? -13.682 3.702 10.300 1.00 97.25 72 ASN A C 1
ATOM 593 O O . ASN A 1 72 ? -12.617 3.529 9.704 1.00 97.25 72 ASN A O 1
ATOM 597 N N . TYR A 1 73 ? -13.814 4.654 11.224 1.00 94.50 73 TYR A N 1
ATOM 598 C CA . TYR A 1 73 ? -12.727 5.583 11.546 1.00 94.50 73 TYR A CA 1
ATOM 599 C C . TYR A 1 73 ? -11.555 4.927 12.282 1.00 94.50 73 TYR A C 1
ATOM 601 O O . TYR A 1 73 ? -10.430 5.406 12.162 1.00 94.50 73 TYR A O 1
ATOM 609 N N . GLU A 1 74 ? -11.788 3.832 13.008 1.00 93.88 74 GLU A N 1
ATOM 610 C CA . GLU A 1 74 ? -10.719 3.082 13.675 1.00 93.88 74 GLU A CA 1
ATOM 611 C C . GLU A 1 74 ? -9.790 2.425 12.652 1.00 93.88 74 GLU A C 1
ATOM 613 O O . GLU A 1 74 ? -8.567 2.538 12.756 1.00 93.88 74 GLU A O 1
ATOM 618 N N . GLU A 1 75 ? -10.361 1.804 11.618 1.00 92.88 75 GLU A N 1
ATOM 619 C CA . GLU A 1 75 ? -9.591 1.227 10.517 1.00 92.88 75 GLU A CA 1
ATOM 620 C C . GLU A 1 75 ? -8.865 2.309 9.714 1.00 92.88 75 GLU A C 1
ATOM 622 O O . GLU A 1 75 ? -7.664 2.186 9.463 1.00 92.88 75 GLU A O 1
ATOM 627 N N . ALA A 1 76 ? -9.551 3.409 9.383 1.00 95.88 76 ALA A N 1
ATOM 628 C CA . ALA A 1 76 ? -8.926 4.550 8.720 1.00 95.88 76 ALA A CA 1
ATOM 629 C C . ALA A 1 76 ? -7.722 5.063 9.525 1.00 95.88 76 ALA A C 1
ATOM 631 O O . ALA A 1 76 ? -6.631 5.235 8.979 1.00 95.88 76 ALA A O 1
ATOM 632 N N . HIS A 1 77 ? -7.890 5.239 10.840 1.00 93.75 77 HIS A N 1
ATOM 633 C CA . HIS A 1 77 ? -6.821 5.663 11.736 1.00 93.75 77 HIS A CA 1
ATOM 634 C C . HIS A 1 77 ? -5.661 4.658 11.766 1.00 93.75 77 HIS A C 1
ATOM 636 O O . HIS A 1 77 ? -4.502 5.070 11.687 1.00 93.75 77 HIS A O 1
ATOM 642 N N . ALA A 1 78 ? -5.940 3.352 11.807 1.00 92.12 78 ALA A N 1
ATOM 643 C CA . ALA A 1 78 ? -4.907 2.317 11.808 1.00 92.12 78 ALA A CA 1
ATOM 644 C C . ALA A 1 78 ? -4.009 2.380 10.558 1.00 92.12 78 ALA A C 1
ATOM 646 O O . ALA A 1 78 ? -2.790 2.219 10.670 1.00 92.12 78 ALA A O 1
ATOM 647 N N . TRP A 1 79 ? -4.588 2.674 9.390 1.00 94.88 79 TRP A N 1
ATOM 648 C CA . TRP A 1 79 ? -3.848 2.816 8.134 1.00 94.88 79 TRP A CA 1
ATOM 649 C C . TRP A 1 79 ? -2.972 4.072 8.067 1.00 94.88 79 TRP A C 1
ATOM 651 O O . TRP A 1 79 ? -1.917 4.027 7.429 1.00 94.88 79 TRP A O 1
ATOM 661 N N . THR A 1 80 ? -3.330 5.163 8.761 1.00 93.31 80 THR A N 1
ATOM 662 C CA . THR A 1 80 ? -2.552 6.424 8.724 1.00 93.31 80 THR A CA 1
ATOM 663 C C . THR A 1 80 ? -1.087 6.252 9.125 1.00 93.31 80 THR A C 1
ATOM 665 O O . THR A 1 80 ? -0.222 6.973 8.630 1.00 93.31 80 THR A O 1
ATOM 668 N N . ARG A 1 81 ? -0.782 5.246 9.955 1.00 89.69 81 ARG A N 1
ATOM 669 C CA . ARG A 1 81 ? 0.585 4.895 10.358 1.00 89.69 81 ARG A CA 1
ATOM 670 C C . ARG A 1 81 ? 1.509 4.627 9.172 1.00 89.69 81 ARG A C 1
ATOM 672 O O . ARG A 1 81 ? 2.699 4.895 9.253 1.00 89.69 81 ARG A O 1
ATOM 679 N N . TYR A 1 82 ? 0.976 4.087 8.083 1.00 92.44 82 TYR A N 1
ATOM 680 C CA . TYR A 1 82 ? 1.763 3.688 6.921 1.00 92.44 82 TYR A CA 1
ATOM 681 C C . TYR A 1 82 ? 1.808 4.765 5.826 1.00 92.44 82 TYR A C 1
ATOM 683 O O . TYR A 1 82 ? 2.252 4.490 4.715 1.00 92.44 82 TYR A O 1
ATOM 691 N N . LEU A 1 83 ? 1.382 5.999 6.120 1.00 92.12 83 LEU A N 1
ATOM 692 C CA . LEU A 1 83 ? 1.526 7.127 5.192 1.00 92.12 83 LEU A CA 1
ATOM 693 C C . LEU A 1 83 ? 2.965 7.669 5.129 1.00 92.12 83 LEU A C 1
ATOM 695 O O . LEU A 1 83 ? 3.324 8.334 4.155 1.00 92.12 83 LEU A O 1
ATOM 699 N N . ASP A 1 84 ? 3.808 7.366 6.122 1.00 89.31 84 ASP A N 1
ATOM 700 C CA . ASP A 1 84 ? 5.233 7.692 6.065 1.00 89.31 84 ASP A CA 1
ATOM 701 C C . ASP A 1 84 ? 5.974 6.732 5.117 1.00 89.31 84 ASP A C 1
ATOM 703 O O . ASP A 1 84 ? 6.025 5.512 5.309 1.00 89.31 84 ASP A O 1
ATOM 707 N N . ARG A 1 85 ? 6.624 7.310 4.101 1.00 85.56 85 ARG A N 1
ATOM 708 C CA . ARG A 1 85 ? 7.482 6.602 3.137 1.00 85.56 85 ARG A CA 1
ATOM 709 C C . ARG A 1 85 ? 8.566 5.763 3.810 1.00 85.56 85 ARG A C 1
ATOM 711 O O . ARG A 1 85 ? 8.900 4.689 3.304 1.00 85.56 85 ARG A O 1
ATOM 718 N N . SER A 1 86 ? 9.117 6.244 4.919 1.00 86.12 86 SER A N 1
ATOM 719 C CA . SER A 1 86 ? 10.171 5.570 5.677 1.00 86.12 86 SER A CA 1
ATOM 720 C C . SER A 1 86 ? 9.641 4.295 6.329 1.00 86.12 86 SER A C 1
ATOM 722 O O . SER A 1 86 ? 10.281 3.243 6.239 1.00 86.12 86 SER A O 1
ATOM 724 N N . ASP A 1 87 ? 8.438 4.348 6.904 1.00 85.06 87 ASP A N 1
ATOM 725 C CA . ASP A 1 87 ? 7.771 3.182 7.490 1.00 85.06 87 ASP A CA 1
ATOM 726 C C . ASP A 1 87 ? 7.380 2.161 6.414 1.00 85.06 87 ASP A C 1
ATOM 728 O O . ASP A 1 87 ? 7.615 0.962 6.581 1.00 85.06 87 ASP A O 1
ATOM 732 N N . VAL A 1 88 ? 6.886 2.608 5.256 1.00 89.06 88 VAL A N 1
ATOM 733 C CA . VAL A 1 88 ? 6.606 1.713 4.119 1.00 89.06 88 VAL A CA 1
ATOM 734 C C . VAL A 1 88 ? 7.874 0.991 3.658 1.00 89.06 88 VAL A C 1
ATOM 736 O O . VAL A 1 88 ? 7.864 -0.224 3.433 1.00 89.06 88 VAL A O 1
ATOM 739 N N . GLY A 1 89 ? 8.9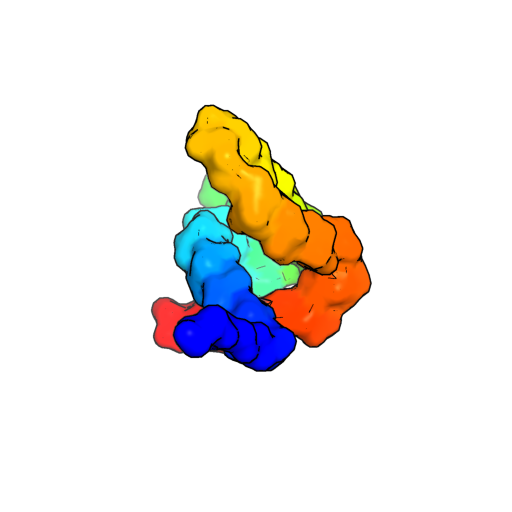81 1.722 3.524 1.00 85.56 89 GLY A N 1
ATOM 740 C CA . GLY A 1 89 ? 10.259 1.175 3.072 1.00 85.56 89 GLY A CA 1
ATOM 741 C C . GLY A 1 89 ? 10.863 0.168 4.052 1.00 85.56 89 GLY A C 1
ATOM 742 O O . GLY A 1 89 ? 11.337 -0.890 3.637 1.00 85.56 89 GLY A O 1
ATOM 743 N N . THR A 1 90 ? 10.823 0.474 5.348 1.00 88.00 90 THR A N 1
ATOM 744 C CA . THR A 1 90 ? 11.483 -0.329 6.390 1.00 88.00 90 THR A CA 1
ATOM 745 C C . THR A 1 90 ? 10.619 -1.481 6.903 1.00 88.00 90 THR A C 1
ATOM 747 O O . THR A 1 90 ? 11.146 -2.558 7.183 1.00 88.00 90 THR A O 1
ATOM 750 N N . ARG A 1 91 ? 9.295 -1.301 6.986 1.00 89.56 91 ARG A N 1
ATOM 751 C CA . ARG A 1 91 ? 8.380 -2.268 7.615 1.00 89.56 91 ARG A CA 1
ATOM 752 C C . ARG A 1 91 ? 7.602 -3.091 6.599 1.00 89.56 91 ARG A C 1
ATOM 754 O O . ARG A 1 91 ? 7.573 -4.321 6.695 1.00 89.56 91 ARG A O 1
ATOM 761 N N . LEU A 1 92 ? 6.966 -2.441 5.628 1.00 93.38 92 LEU A N 1
ATOM 762 C CA . LEU A 1 92 ? 6.011 -3.110 4.740 1.00 93.38 92 LEU A CA 1
ATOM 763 C C . LEU A 1 92 ? 6.689 -3.746 3.530 1.00 93.38 92 LEU A C 1
ATOM 765 O O . LEU A 1 92 ? 6.454 -4.916 3.231 1.00 93.38 92 LEU A O 1
ATOM 769 N N . THR A 1 93 ? 7.589 -3.018 2.873 1.00 92.00 93 THR A N 1
ATOM 770 C CA . THR A 1 93 ? 8.228 -3.456 1.624 1.00 92.00 93 THR A CA 1
ATOM 771 C C . THR A 1 93 ? 8.905 -4.832 1.745 1.00 92.00 93 THR A C 1
ATOM 773 O O . THR A 1 93 ? 8.667 -5.681 0.878 1.00 92.00 93 THR A O 1
ATOM 776 N N . PRO A 1 94 ? 9.691 -5.141 2.803 1.00 92.00 94 PRO A N 1
ATOM 777 C CA . PRO A 1 94 ? 10.299 -6.464 2.943 1.00 92.00 94 PRO A CA 1
ATOM 778 C C . PRO A 1 94 ? 9.262 -7.586 3.083 1.00 92.00 94 PRO A C 1
ATOM 780 O O . PRO A 1 94 ? 9.435 -8.656 2.494 1.00 92.00 94 PRO A O 1
ATOM 783 N N . ARG A 1 95 ? 8.170 -7.344 3.820 1.00 94.12 95 ARG A N 1
ATOM 784 C CA . ARG A 1 95 ? 7.095 -8.321 4.056 1.00 94.12 95 ARG A CA 1
ATOM 785 C C . ARG A 1 95 ? 6.275 -8.569 2.792 1.00 94.12 95 ARG A C 1
ATOM 787 O O . ARG A 1 95 ? 6.115 -9.722 2.402 1.00 94.12 95 ARG A O 1
ATOM 794 N N . ILE A 1 96 ? 5.880 -7.504 2.095 1.00 94.38 96 ILE A N 1
ATOM 795 C CA . ILE A 1 96 ? 5.177 -7.585 0.806 1.00 94.38 96 ILE A CA 1
ATOM 796 C C . ILE A 1 96 ? 6.034 -8.348 -0.211 1.00 94.38 96 ILE A C 1
ATOM 798 O O . ILE A 1 96 ? 5.548 -9.272 -0.856 1.00 94.38 96 ILE A O 1
ATOM 802 N N .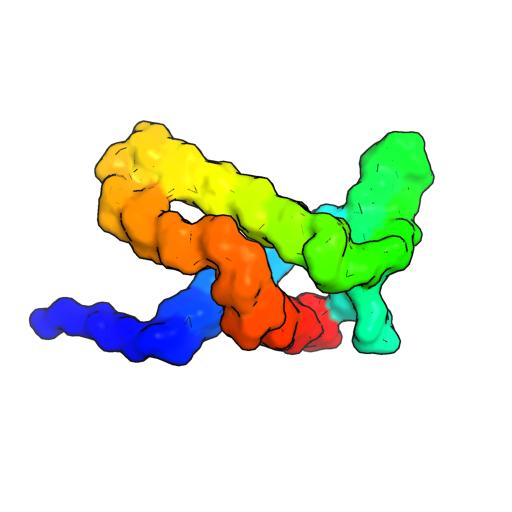 SER A 1 97 ? 7.336 -8.045 -0.306 1.00 92.19 97 SER A N 1
ATOM 803 C CA . SER A 1 97 ? 8.235 -8.756 -1.230 1.00 92.19 97 SER A CA 1
ATOM 804 C C . SER A 1 97 ? 8.318 -10.261 -0.955 1.00 92.19 97 SER A C 1
ATOM 806 O O . SER A 1 97 ? 8.531 -11.045 -1.878 1.00 92.19 97 SER A O 1
ATOM 808 N N . ARG A 1 98 ? 8.175 -10.676 0.313 1.00 92.62 98 ARG A N 1
ATOM 809 C CA . ARG A 1 98 ? 8.184 -12.087 0.715 1.00 92.62 98 ARG A CA 1
ATOM 810 C C . ARG A 1 98 ? 6.903 -12.780 0.266 1.00 92.62 98 ARG A C 1
ATOM 812 O O . ARG A 1 98 ? 6.991 -13.861 -0.304 1.00 92.62 98 ARG A O 1
ATOM 819 N N . ILE A 1 99 ? 5.758 -12.130 0.463 1.00 93.25 99 ILE A N 1
ATOM 820 C CA . ILE A 1 99 ? 4.445 -12.635 0.045 1.00 93.25 99 ILE A CA 1
ATOM 821 C C . ILE A 1 99 ? 4.382 -12.756 -1.481 1.00 93.25 99 ILE A C 1
ATOM 823 O O . ILE A 1 99 ? 4.082 -13.824 -1.998 1.00 93.25 99 ILE A O 1
ATOM 827 N N . LEU A 1 100 ? 4.763 -11.704 -2.213 1.00 89.88 100 LEU A N 1
ATOM 828 C CA . LEU A 1 100 ? 4.746 -11.697 -3.682 1.00 89.88 100 LEU A CA 1
ATOM 829 C C . LEU A 1 100 ? 5.775 -12.643 -4.321 1.00 89.88 100 LEU A C 1
ATOM 831 O O . LEU A 1 100 ? 5.665 -12.949 -5.503 1.00 89.88 100 LEU A O 1
ATOM 835 N N . ARG A 1 101 ? 6.792 -13.088 -3.573 1.00 87.62 101 ARG A N 1
ATOM 836 C CA . ARG A 1 101 ? 7.767 -14.083 -4.048 1.00 87.62 101 ARG A CA 1
ATOM 837 C C . ARG A 1 101 ? 7.230 -15.512 -3.973 1.00 87.62 101 ARG A C 1
ATOM 839 O O . ARG A 1 101 ? 7.665 -16.337 -4.767 1.00 87.62 101 ARG A O 1
ATOM 846 N N . GLY A 1 102 ? 6.396 -15.805 -2.975 1.00 71.44 102 GLY A N 1
ATOM 847 C CA . GLY A 1 102 ? 5.862 -17.144 -2.701 1.00 71.44 102 GLY A CA 1
ATOM 848 C C . GLY A 1 102 ? 4.421 -17.360 -3.167 1.00 71.44 102 GLY A C 1
ATOM 849 O O . GLY A 1 102 ? 3.860 -18.405 -2.8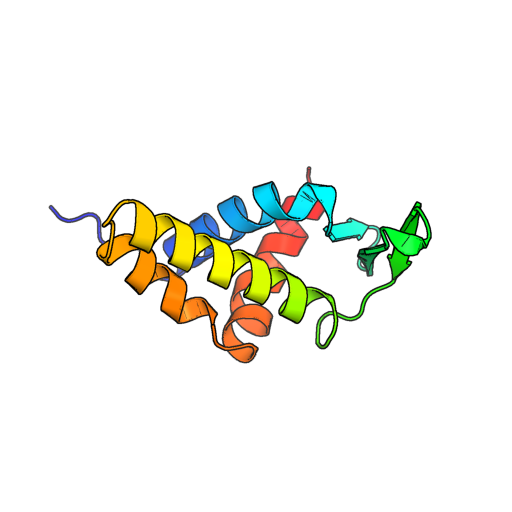52 1.00 71.44 102 GLY A O 1
ATOM 850 N N . GLY A 1 103 ? 3.828 -16.372 -3.844 1.00 54.16 103 GLY A N 1
ATOM 851 C CA . GLY A 1 103 ? 2.500 -16.448 -4.457 1.00 54.16 103 GLY A CA 1
ATOM 852 C C . GLY A 1 103 ? 2.537 -16.785 -5.937 1.00 54.16 103 GLY A C 1
ATOM 853 O O . GLY A 1 103 ? 3.610 -16.627 -6.564 1.00 54.16 103 GLY A O 1
#

Sequence (103 aa):
MTDTLTLKERDEAAASILAGRLRGDVRFKGRRWYLWNDAENRWERATVARGVTRRIIEEIQDLIIQAVFVKNYEEAHAWTRYLDRSDVGTRLTPRISRILRGG

pLDDT: mean 89.99, std 9.92, range [37.84, 97.75]